Protein AF-A0AAU6X101-F1 (afdb_monomer)

pLDDT: mean 91.18, std 7.77, range [53.41, 98.38]

Solvent-accessible surface area (backbone atoms only — not comparable to full-atom values): 7707 Å² total; per-residue (Å²): 110,73,70,61,56,48,54,52,51,52,52,50,52,52,52,53,50,52,52,49,43,61,66,27,71,82,39,90,93,25,61,68,57,35,49,48,55,51,41,53,43,34,39,74,77,65,73,37,52,59,71,57,63,67,67,43,50,72,67,57,43,52,50,49,50,63,72,67,62,65,53,61,68,56,45,52,50,49,30,51,50,48,50,57,69,42,53,79,82,54,103,42,71,69,38,55,54,46,51,54,49,30,52,50,44,53,49,46,28,42,75,76,60,71,44,84,50,73,65,57,54,53,51,50,52,54,50,53,53,51,31,60,75,66,81,93

Radius of gyration: 14.91 Å; Cα contacts (8 Å, |Δi|>4): 84; chains: 1; bounding box: 44×27×40 Å

Foldseek 3Di:
DVVVVVVVVVLVVLVVLLVVLVVQLPDPPSPVVNVVSLQCCCCPPVVDGPVRQLPDFLVSLVVSCVVVVDALSVLVSVLSSLLSVCPPPDLDPSSLRSLSSSVVSQVCCCPPVVDDDPVSVVSVVVSVVVCVVNVD

Secondary structure (DSSP, 8-state):
-HHHHHHHHHHHHHHHHHHHHHHHHTSTT-HHHHHHHHHHHHHHHHS--HHHHHHS-HHHHHHHHHHHT--HHHHHHHHHHHHHHH-S--SSHHHHHHHHHHHHHHHHHHHHS----HHHHHHHHHHHHHHHHTT-

Structure (mmCIF, N/CA/C/O backbone):
data_AF-A0AAU6X101-F1
#
_entry.id   AF-A0AAU6X101-F1
#
loop_
_atom_site.group_PDB
_atom_site.id
_atom_site.type_symbol
_atom_site.label_atom_id
_atom_site.label_alt_id
_atom_site.label_comp_id
_atom_site.label_asym_id
_atom_site.label_entity_id
_atom_site.label_seq_id
_atom_site.pdbx_PDB_ins_code
_atom_site.Cartn_x
_atom_site.Cartn_y
_atom_site.Cartn_z
_atom_site.occupancy
_atom_site.B_iso_or_equiv
_atom_site.auth_seq_id
_atom_site.auth_comp_id
_atom_site.auth_asym_id
_atom_site.auth_atom_id
_atom_site.pdbx_PDB_model_num
ATOM 1 N N . MET A 1 1 ? -22.498 0.466 -20.808 1.00 53.41 1 MET A N 1
ATOM 2 C CA . MET A 1 1 ? -22.926 1.288 -19.657 1.00 53.41 1 MET A CA 1
ATOM 3 C C . MET A 1 1 ? -22.527 0.606 -18.352 1.00 53.41 1 MET A C 1
ATOM 5 O O . MET A 1 1 ? -21.504 0.989 -17.809 1.00 53.41 1 MET A O 1
ATOM 9 N N . TYR A 1 2 ? -23.143 -0.527 -17.986 1.00 58.19 2 TYR A N 1
ATOM 10 C CA . TYR A 1 2 ? -22.929 -1.242 -16.710 1.00 58.19 2 TYR A CA 1
ATOM 11 C C . TYR A 1 2 ? -21.482 -1.415 -16.198 1.00 58.19 2 TYR A C 1
ATOM 13 O O . TYR A 1 2 ? -21.230 -1.171 -15.024 1.00 58.19 2 TYR A O 1
ATOM 21 N N . ARG A 1 3 ? -20.513 -1.816 -17.036 1.00 61.78 3 ARG A N 1
ATOM 22 C CA . ARG A 1 3 ? -19.134 -2.083 -16.570 1.00 61.78 3 ARG A CA 1
ATOM 23 C C . ARG A 1 3 ? -18.333 -0.816 -16.247 1.00 61.78 3 ARG A C 1
ATOM 25 O O . ARG A 1 3 ? -17.540 -0.828 -15.316 1.00 61.78 3 ARG A O 1
ATOM 32 N N . LYS A 1 4 ? -18.543 0.271 -16.999 1.00 64.88 4 LYS A N 1
ATOM 33 C CA . LYS A 1 4 ? -17.873 1.558 -16.733 1.00 64.88 4 LYS A CA 1
ATOM 34 C C . LYS A 1 4 ? -18.431 2.213 -15.472 1.00 64.88 4 LYS A C 1
ATOM 36 O O . LYS A 1 4 ? -17.664 2.740 -14.677 1.00 64.88 4 LYS A O 1
ATOM 41 N N . ASP A 1 5 ? -19.741 2.104 -15.270 1.00 73.75 5 ASP A N 1
ATOM 42 C CA . ASP A 1 5 ? -20.410 2.655 -14.090 1.00 73.75 5 ASP A CA 1
ATOM 43 C C . ASP A 1 5 ? -19.994 1.913 -12.810 1.00 73.75 5 ASP A C 1
ATOM 45 O O . ASP A 1 5 ? -19.896 2.523 -11.750 1.00 73.75 5 ASP A O 1
ATOM 49 N N . HIS A 1 6 ? -19.713 0.608 -12.906 1.00 74.19 6 HIS A N 1
ATOM 50 C CA . HIS A 1 6 ? -19.196 -0.185 -11.789 1.00 74.19 6 HIS A CA 1
ATOM 51 C C . HIS A 1 6 ? -17.781 0.236 -11.381 1.00 74.19 6 HIS A C 1
ATOM 53 O O . HIS A 1 6 ? -17.563 0.552 -10.217 1.00 74.19 6 HIS A O 1
ATOM 59 N N . LEU A 1 7 ? -16.854 0.318 -12.343 1.00 76.62 7 LEU A N 1
ATOM 60 C CA . LEU A 1 7 ? -15.468 0.725 -12.080 1.00 76.62 7 LEU A CA 1
ATOM 61 C C . LEU A 1 7 ? -15.405 2.129 -11.467 1.00 76.62 7 LEU A C 1
ATOM 63 O O . LEU A 1 7 ? -14.720 2.352 -10.476 1.00 76.62 7 LEU A O 1
ATOM 67 N N . LEU A 1 8 ? -16.203 3.062 -11.995 1.00 82.56 8 LEU A N 1
ATOM 68 C CA . LEU A 1 8 ? -16.273 4.416 -11.452 1.00 82.56 8 LEU A CA 1
ATOM 69 C C . LEU A 1 8 ? -16.776 4.438 -10.000 1.00 82.56 8 LEU A C 1
ATOM 71 O O . LEU A 1 8 ? -16.255 5.192 -9.180 1.00 82.56 8 LEU A O 1
ATOM 75 N N . LYS A 1 9 ? -17.781 3.617 -9.671 1.00 87.12 9 LYS A N 1
ATOM 76 C CA . LYS A 1 9 ? -18.299 3.501 -8.300 1.00 87.12 9 LYS A CA 1
ATOM 77 C C . LYS A 1 9 ? -17.267 2.906 -7.348 1.00 87.12 9 LYS A C 1
ATOM 79 O O . LYS A 1 9 ? -17.146 3.382 -6.223 1.00 87.12 9 LYS A O 1
ATOM 84 N N . GLU A 1 10 ? -16.524 1.895 -7.788 1.00 84.50 10 GLU A N 1
ATOM 85 C CA . GLU A 1 10 ? -15.445 1.298 -6.997 1.00 84.50 10 GLU A CA 1
ATOM 86 C C . GLU A 1 10 ? -14.334 2.314 -6.723 1.00 84.50 10 GLU A C 1
ATOM 88 O O . GLU A 1 10 ? -13.959 2.498 -5.566 1.00 84.50 10 GLU A O 1
ATOM 93 N N . ALA A 1 11 ? -13.889 3.046 -7.747 1.00 84.69 11 ALA A N 1
ATOM 94 C CA . ALA A 1 11 ? -12.887 4.099 -7.605 1.00 84.69 11 ALA A CA 1
ATOM 95 C C . ALA A 1 11 ? -13.345 5.210 -6.642 1.00 84.69 11 ALA A C 1
ATOM 97 O O . ALA A 1 11 ? -12.595 5.628 -5.761 1.00 84.69 11 ALA A O 1
ATOM 98 N N . GLN A 1 12 ? -14.602 5.657 -6.750 1.00 87.69 12 GLN A N 1
ATOM 99 C CA . GLN A 1 12 ? -15.173 6.643 -5.826 1.00 87.69 12 GLN A CA 1
ATOM 100 C C . GLN A 1 12 ? -15.208 6.131 -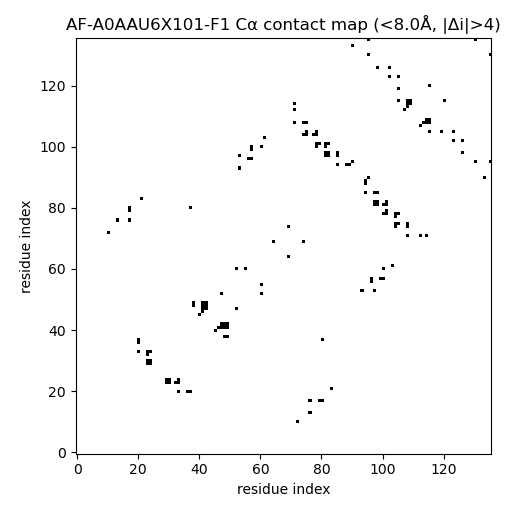4.385 1.00 87.69 12 GLN A C 1
ATOM 102 O O . GLN A 1 12 ? -14.849 6.867 -3.465 1.00 87.69 12 GLN A O 1
ATOM 107 N N . ARG A 1 13 ? -15.608 4.872 -4.182 1.00 91.38 13 ARG A N 1
ATOM 108 C CA . ARG A 1 13 ? -15.625 4.241 -2.859 1.00 91.38 13 ARG A CA 1
ATOM 109 C C . ARG A 1 13 ? -14.213 4.164 -2.268 1.00 91.38 13 ARG A C 1
ATOM 111 O O . ARG A 1 13 ? -14.032 4.531 -1.110 1.00 91.38 13 ARG A O 1
ATOM 118 N N . MET A 1 14 ? -13.218 3.752 -3.058 1.00 90.25 14 MET A N 1
ATOM 119 C CA . MET A 1 14 ? -11.815 3.701 -2.620 1.00 90.25 14 MET A CA 1
ATOM 120 C C . MET A 1 14 ? -11.293 5.096 -2.255 1.00 90.25 14 MET A C 1
ATOM 122 O O . MET A 1 14 ? -10.709 5.272 -1.190 1.00 90.25 14 MET A O 1
ATOM 126 N N . ALA A 1 15 ? -11.582 6.117 -3.064 1.00 88.19 15 ALA A N 1
ATOM 127 C CA . ALA A 1 15 ? -11.185 7.492 -2.764 1.00 88.19 15 ALA A CA 1
ATOM 128 C C . ALA A 1 15 ? -11.822 8.024 -1.465 1.00 88.19 15 ALA A C 1
ATOM 130 O O . ALA A 1 15 ? -11.141 8.635 -0.641 1.00 88.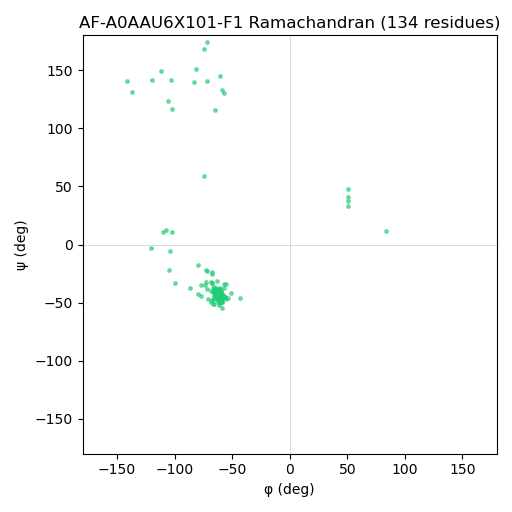19 15 ALA A O 1
ATOM 131 N N . GLN A 1 16 ? -13.115 7.763 -1.246 1.00 90.19 16 GLN A N 1
ATOM 132 C CA . GLN A 1 16 ? -13.816 8.148 -0.012 1.00 90.19 16 GLN A CA 1
ATOM 133 C C . GLN A 1 16 ? -13.220 7.466 1.223 1.00 90.19 16 GLN A C 1
ATOM 135 O O . GLN A 1 16 ? -13.069 8.090 2.273 1.00 90.19 16 GLN A O 1
ATOM 140 N N . MET A 1 17 ? -12.854 6.196 1.090 1.00 92.94 17 MET A N 1
ATOM 141 C CA . MET A 1 17 ? -12.208 5.419 2.138 1.00 92.94 17 MET A CA 1
ATOM 142 C C . MET A 1 17 ? -10.812 5.957 2.478 1.00 92.94 17 MET A C 1
ATOM 144 O O . MET A 1 17 ? -10.513 6.157 3.655 1.00 92.94 17 MET A O 1
ATOM 148 N N . ILE A 1 18 ? -9.986 6.277 1.475 1.00 90.88 18 ILE A N 1
ATOM 149 C CA . ILE A 1 18 ? -8.684 6.928 1.694 1.00 90.88 18 ILE A CA 1
ATOM 150 C C . ILE A 1 18 ? -8.865 8.278 2.397 1.00 90.88 18 ILE A C 1
ATOM 152 O O . ILE A 1 18 ? -8.182 8.552 3.382 1.00 90.88 18 ILE A O 1
ATOM 156 N N . ALA A 1 19 ? -9.825 9.099 1.960 1.00 90.44 19 ALA A N 1
ATOM 157 C CA . ALA A 1 19 ? -10.125 10.373 2.611 1.00 90.44 19 ALA A CA 1
ATOM 158 C C . ALA A 1 19 ? -10.543 10.191 4.081 1.00 90.44 19 ALA A C 1
ATOM 160 O O . ALA A 1 19 ? -10.102 10.952 4.945 1.00 90.44 19 ALA A O 1
ATOM 161 N N . LYS A 1 20 ? -11.342 9.157 4.384 1.00 90.50 20 LYS A N 1
ATOM 162 C CA . LYS A 1 20 ? -11.707 8.798 5.761 1.00 90.50 20 LYS A CA 1
ATOM 163 C C . LYS A 1 20 ? -10.466 8.448 6.586 1.00 90.50 20 LYS A C 1
ATOM 165 O O . LYS A 1 20 ? -10.294 9.000 7.667 1.00 90.50 20 LYS A O 1
ATOM 170 N N . LEU A 1 21 ? -9.587 7.586 6.075 1.00 91.12 21 LEU A N 1
ATOM 171 C CA . LEU A 1 21 ? -8.352 7.196 6.767 1.00 91.12 21 LEU A CA 1
ATOM 172 C C . LEU A 1 21 ? -7.427 8.393 7.025 1.00 91.12 21 LEU A C 1
ATOM 174 O O . LEU A 1 21 ? -6.932 8.554 8.140 1.00 91.12 21 LEU A O 1
ATOM 178 N N . LEU A 1 22 ? -7.255 9.277 6.039 1.00 88.75 22 LEU A N 1
ATOM 179 C CA . LEU A 1 22 ? -6.489 10.518 6.193 1.00 88.75 22 LEU A CA 1
ATOM 180 C C . LEU A 1 22 ? -7.077 11.431 7.277 1.00 88.75 22 LEU A C 1
ATOM 182 O O . LEU A 1 22 ? -6.330 11.999 8.073 1.00 88.75 22 LEU A O 1
ATOM 186 N N . GLY A 1 23 ? -8.407 11.549 7.328 1.00 88.75 23 GLY A N 1
ATOM 187 C CA . GLY A 1 23 ? -9.110 12.339 8.339 1.00 88.75 23 GLY A CA 1
ATOM 188 C C . GLY A 1 23 ? -9.012 11.769 9.756 1.00 88.75 23 GLY A C 1
ATOM 189 O O . GLY A 1 23 ? -9.107 12.531 10.712 1.00 88.75 23 GLY A O 1
ATOM 190 N N . LEU A 1 24 ? -8.801 10.458 9.905 1.00 88.56 24 LEU A N 1
ATOM 191 C CA . LEU A 1 24 ? -8.657 9.798 11.208 1.00 88.56 24 LEU A CA 1
ATOM 192 C C . LEU A 1 24 ? -7.219 9.825 11.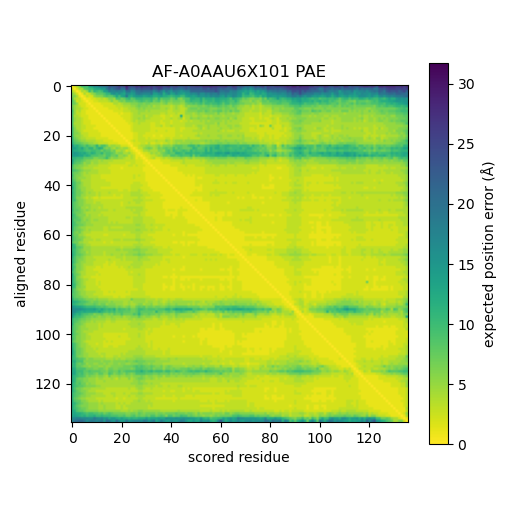731 1.00 88.56 24 LEU A C 1
ATOM 194 O O . LEU A 1 24 ? -7.004 10.015 12.923 1.00 88.56 24 LEU A O 1
ATOM 198 N N . LYS A 1 25 ? -6.234 9.670 10.844 1.00 82.25 25 LYS A N 1
ATOM 199 C CA . LYS A 1 25 ? -4.828 9.443 11.204 1.00 82.25 25 LYS A CA 1
ATOM 200 C C . LYS A 1 25 ? -4.210 10.497 12.129 1.00 82.25 25 LYS A C 1
ATOM 202 O O . LYS A 1 25 ? -3.360 10.168 12.946 1.00 82.25 25 LYS A O 1
ATOM 207 N N . ASN A 1 26 ? -4.614 11.757 11.989 1.00 77.19 26 ASN A N 1
ATOM 208 C CA . ASN A 1 26 ? -4.032 12.875 12.741 1.00 77.19 26 ASN A CA 1
ATOM 209 C C . ASN A 1 26 ? -4.915 13.342 13.909 1.00 77.19 26 ASN A C 1
ATOM 211 O O . ASN A 1 26 ? -4.670 14.406 14.479 1.00 77.19 26 ASN A O 1
ATOM 215 N N . VAL A 1 27 ? -5.961 12.584 14.248 1.00 84.38 27 VAL A N 1
ATOM 216 C CA . VAL A 1 27 ? -6.879 12.912 15.339 1.00 84.38 27 VAL A CA 1
ATOM 217 C C . VAL A 1 27 ? -6.533 12.050 16.546 1.00 84.38 27 VAL A C 1
ATOM 219 O O . VAL A 1 27 ? -6.651 10.830 16.498 1.00 84.38 27 VAL A O 1
ATOM 222 N N . ALA A 1 28 ? -6.123 12.690 17.641 1.00 81.12 28 ALA A N 1
ATOM 223 C CA . ALA A 1 28 ? -5.814 11.990 18.884 1.00 81.12 28 ALA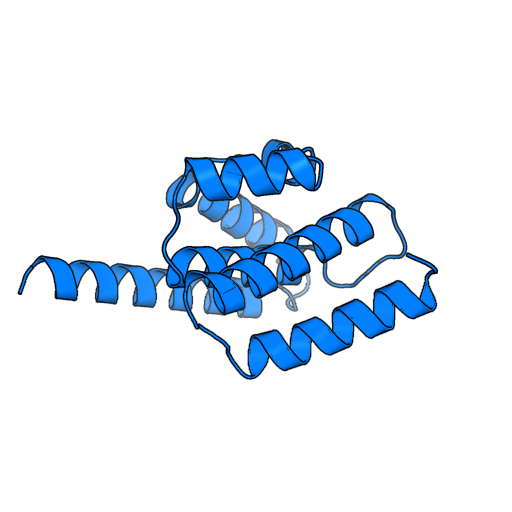 A CA 1
ATOM 224 C C . ALA A 1 28 ? -7.025 11.172 19.373 1.00 81.12 28 ALA A C 1
ATOM 226 O O . ALA A 1 28 ? -8.137 11.702 19.463 1.00 81.12 28 ALA A O 1
ATOM 227 N N . GLY A 1 29 ? -6.806 9.898 19.707 1.00 83.50 29 GLY A N 1
ATOM 228 C CA . GLY A 1 29 ? -7.856 8.988 20.173 1.00 83.50 29 GLY A CA 1
ATOM 229 C C . GLY A 1 29 ? -8.668 8.328 19.053 1.00 83.50 29 GLY A C 1
ATOM 230 O O . GLY A 1 29 ? -9.726 7.759 19.326 1.00 83.50 29 GLY A O 1
ATOM 231 N N . LYS A 1 30 ? -8.224 8.429 17.793 1.00 90.19 30 LYS A N 1
ATOM 232 C CA . LYS A 1 30 ? -8.840 7.776 16.622 1.00 90.19 30 LYS A CA 1
ATOM 233 C C . LYS A 1 30 ? -7.994 6.650 16.030 1.00 90.19 30 LYS A C 1
ATOM 235 O O . LYS A 1 30 ? -8.327 6.136 14.964 1.00 90.19 30 LYS A O 1
ATOM 240 N N . GLU A 1 31 ? -6.943 6.229 16.722 1.00 88.25 31 GLU A N 1
ATOM 241 C CA . GLU A 1 31 ? -6.027 5.177 16.285 1.00 88.25 31 GLU A CA 1
ATOM 242 C C . GLU A 1 31 ? -6.752 3.836 16.089 1.00 88.25 31 GLU A C 1
ATOM 244 O O . GLU A 1 31 ? -6.559 3.176 15.067 1.00 88.25 31 GLU A O 1
ATOM 249 N N . ASP A 1 32 ? -7.653 3.475 17.006 1.00 90.44 32 ASP A N 1
ATOM 250 C CA . ASP A 1 32 ? -8.448 2.244 16.904 1.00 90.44 32 ASP A CA 1
ATOM 251 C C . ASP A 1 32 ? -9.413 2.281 15.710 1.00 90.44 32 ASP A C 1
ATOM 253 O O . ASP A 1 32 ? -9.565 1.289 14.999 1.00 90.44 32 ASP A O 1
ATOM 257 N N . GLU A 1 33 ? -10.031 3.437 15.441 1.00 92.19 33 GLU A N 1
ATOM 258 C CA . GLU A 1 33 ? -10.926 3.606 14.290 1.00 92.19 33 GLU A CA 1
ATOM 259 C C . GLU A 1 33 ? -10.144 3.549 12.972 1.00 92.19 33 GLU A C 1
ATOM 261 O O . GLU A 1 33 ? -10.598 2.934 12.007 1.00 92.19 33 GLU A O 1
ATOM 266 N N . PHE A 1 34 ? -8.951 4.150 12.932 1.00 92.56 34 PHE A N 1
ATOM 267 C CA . PHE A 1 34 ? -8.050 4.031 11.791 1.00 92.56 34 PHE A CA 1
ATOM 268 C C . PHE A 1 34 ? -7.689 2.565 11.538 1.00 92.56 34 PHE A C 1
ATOM 270 O O . PHE A 1 34 ? -7.834 2.093 10.409 1.00 92.56 34 PHE A O 1
ATOM 277 N N . LYS A 1 35 ? -7.275 1.836 12.585 1.00 91.94 35 LYS A N 1
ATOM 278 C CA . LYS A 1 35 ? -6.921 0.417 12.487 1.00 91.94 35 LYS A CA 1
ATOM 279 C C . LYS A 1 35 ? -8.101 -0.412 11.989 1.00 91.94 35 LYS A C 1
ATOM 281 O O . LYS A 1 35 ? -7.935 -1.199 11.067 1.00 91.94 35 LYS A O 1
ATOM 286 N N . GLN A 1 36 ? -9.291 -0.195 12.542 1.00 94.25 36 GLN A N 1
ATOM 287 C CA . GLN A 1 36 ? -10.484 -0.922 12.126 1.00 94.25 36 GLN A CA 1
ATOM 288 C C . GLN A 1 36 ? -10.802 -0.689 10.645 1.00 94.25 36 GLN A C 1
ATOM 290 O O . GLN A 1 36 ? -10.991 -1.646 9.903 1.00 94.25 36 GLN A O 1
ATOM 295 N N . VAL A 1 37 ? -10.818 0.569 10.189 1.00 93.44 37 VAL A N 1
ATOM 296 C CA . VAL A 1 37 ? -11.097 0.875 8.776 1.00 93.44 37 VAL A CA 1
ATOM 297 C C . VAL A 1 37 ? -10.027 0.271 7.867 1.00 93.44 37 VAL A C 1
ATOM 299 O O . VAL A 1 37 ? -10.358 -0.230 6.796 1.00 93.44 37 VAL A O 1
ATOM 302 N N . PHE A 1 38 ? -8.762 0.297 8.281 1.00 94.56 38 PHE A N 1
ATOM 303 C CA . PHE A 1 38 ? -7.664 -0.320 7.544 1.00 94.56 38 PHE A CA 1
ATOM 304 C C . PHE A 1 38 ? -7.837 -1.843 7.415 1.00 94.56 38 PHE A C 1
ATOM 306 O O . PHE A 1 38 ? -7.783 -2.368 6.302 1.00 94.56 38 PHE A O 1
ATOM 313 N N . ASP A 1 39 ? -8.109 -2.531 8.525 1.00 95.44 39 ASP A N 1
ATOM 314 C CA . ASP A 1 39 ? -8.304 -3.985 8.567 1.00 95.44 39 ASP A CA 1
ATOM 315 C C . ASP A 1 39 ? -9.530 -4.409 7.739 1.00 95.44 39 ASP A C 1
ATOM 317 O O . ASP A 1 39 ? -9.440 -5.315 6.907 1.00 95.44 39 ASP A O 1
ATOM 321 N N . ASP A 1 40 ? -10.658 -3.709 7.905 1.00 94.75 40 ASP A N 1
ATOM 322 C CA . ASP A 1 40 ? -11.895 -3.959 7.157 1.00 94.75 40 ASP A CA 1
ATOM 323 C C . ASP A 1 40 ? -11.681 -3.764 5.650 1.00 94.75 40 ASP A C 1
ATOM 325 O O . ASP A 1 40 ? -12.222 -4.511 4.830 1.00 94.75 40 ASP A O 1
ATOM 329 N N . THR A 1 41 ? -10.871 -2.773 5.270 1.00 93.44 41 THR A N 1
ATOM 330 C CA . THR A 1 41 ? -10.518 -2.508 3.871 1.00 93.44 41 THR A CA 1
ATOM 331 C C . THR A 1 41 ? -9.705 -3.649 3.280 1.00 93.44 41 THR A C 1
ATOM 333 O O . THR A 1 41 ? -10.041 -4.151 2.208 1.00 93.44 41 THR A O 1
ATOM 336 N N . LEU A 1 42 ? -8.636 -4.074 3.960 1.00 96.00 42 LEU A N 1
ATOM 337 C CA . LEU A 1 42 ? -7.799 -5.166 3.466 1.00 96.00 42 LEU A CA 1
ATOM 338 C C . LEU A 1 42 ? -8.598 -6.460 3.331 1.00 96.00 42 LEU A C 1
ATOM 340 O O . LEU A 1 42 ? -8.504 -7.137 2.306 1.00 96.00 42 LEU A O 1
ATOM 344 N N . LEU A 1 43 ? -9.457 -6.750 4.306 1.00 96.31 43 LEU A N 1
ATOM 345 C CA . LEU A 1 43 ? -10.286 -7.943 4.264 1.00 96.31 43 LEU A CA 1
ATOM 346 C C . LEU A 1 43 ? -11.331 -7.879 3.141 1.00 96.31 43 LEU A C 1
ATOM 348 O O . LEU A 1 43 ? -11.470 -8.829 2.380 1.00 96.31 43 LEU A O 1
ATOM 352 N N . SER A 1 44 ? -12.066 -6.772 3.014 1.00 93.06 44 SER A N 1
ATOM 353 C CA . SER A 1 44 ? -13.177 -6.682 2.056 1.00 93.06 44 SER A CA 1
ATOM 354 C C . SER A 1 44 ? -12.739 -6.469 0.605 1.00 93.06 44 SER A C 1
ATOM 356 O O . SER A 1 44 ? -13.377 -7.000 -0.305 1.00 93.06 44 SER A O 1
ATOM 358 N N . ASP A 1 45 ? -11.660 -5.715 0.372 1.00 92.06 45 ASP A N 1
ATOM 359 C CA . ASP A 1 45 ? -11.248 -5.312 -0.976 1.00 92.06 45 ASP A CA 1
ATOM 360 C C . ASP A 1 45 ? -10.044 -6.083 -1.517 1.00 92.06 45 ASP A C 1
ATOM 362 O O . ASP A 1 45 ? -9.878 -6.162 -2.743 1.00 92.06 45 ASP A O 1
ATOM 366 N N . PHE A 1 46 ? -9.229 -6.666 -0.638 1.00 95.31 46 PHE A N 1
ATOM 367 C CA . PHE A 1 46 ? -8.018 -7.403 -1.003 1.00 95.31 46 PHE A CA 1
ATOM 368 C C . PHE A 1 46 ? -8.031 -8.865 -0.544 1.00 95.31 46 PHE A C 1
ATOM 370 O O . PHE A 1 46 ? -7.101 -9.591 -0.890 1.00 95.31 46 PHE A O 1
ATOM 377 N N . ASP A 1 47 ? -9.075 -9.293 0.177 1.00 96.12 47 ASP A N 1
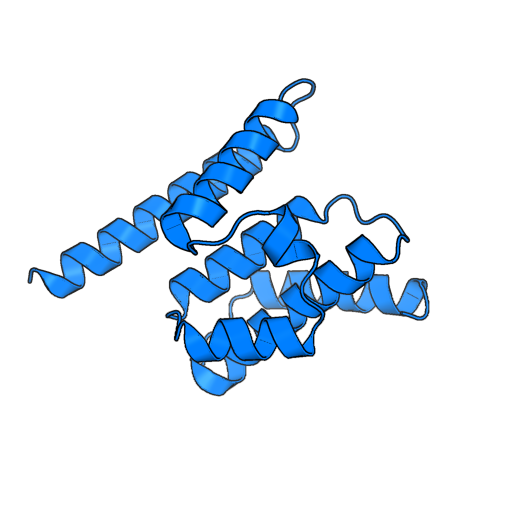ATOM 378 C CA . ASP A 1 47 ? -9.236 -10.655 0.705 1.00 96.12 47 ASP A CA 1
ATOM 379 C C . ASP A 1 47 ? -7.995 -11.138 1.476 1.00 96.12 47 ASP A C 1
ATOM 381 O O . ASP A 1 47 ? -7.522 -12.264 1.326 1.00 96.12 47 ASP A O 1
ATOM 385 N N . ILE A 1 48 ? -7.408 -10.238 2.273 1.00 97.44 48 ILE A N 1
ATOM 386 C CA . ILE A 1 48 ? -6.223 -10.526 3.084 1.00 97.44 48 ILE A CA 1
ATOM 387 C C . ILE A 1 48 ? -6.325 -9.834 4.440 1.00 97.44 48 ILE A C 1
ATOM 389 O O . ILE A 1 48 ? -6.777 -8.694 4.534 1.00 97.44 48 ILE A O 1
ATOM 393 N N . ARG A 1 49 ? -5.893 -10.509 5.511 1.00 97.19 49 ARG A N 1
ATOM 394 C CA . ARG A 1 49 ? -5.794 -9.873 6.833 1.00 97.19 49 ARG A CA 1
ATOM 395 C C . ARG A 1 49 ? -4.511 -9.056 6.951 1.00 97.19 49 ARG A C 1
ATOM 397 O O . ARG A 1 49 ? -3.489 -9.399 6.356 1.00 97.19 49 ARG A O 1
ATOM 404 N N . THR A 1 50 ? -4.539 -8.010 7.770 1.00 94.88 50 THR A N 1
ATOM 405 C CA . THR A 1 50 ? -3.379 -7.142 8.019 1.00 94.88 50 THR A CA 1
ATOM 406 C C . THR A 1 50 ? -2.150 -7.935 8.450 1.00 94.88 50 THR A C 1
ATOM 408 O O . THR A 1 50 ? -1.069 -7.750 7.896 1.00 94.88 50 THR A O 1
ATOM 411 N N . GLU A 1 51 ? -2.303 -8.874 9.382 1.00 95.19 51 GLU A N 1
ATOM 412 C CA . GLU A 1 51 ? -1.192 -9.680 9.892 1.00 95.19 51 GLU A CA 1
ATOM 413 C C . GLU A 1 51 ? -0.585 -10.568 8.798 1.00 95.19 51 GLU A C 1
ATOM 415 O O . GLU A 1 51 ? 0.633 -10.723 8.736 1.00 95.19 51 GLU A O 1
ATOM 420 N N . GLU A 1 52 ? -1.418 -11.110 7.905 1.00 96.69 52 GLU A N 1
ATOM 421 C CA . GLU A 1 52 ? -0.973 -11.929 6.773 1.00 96.69 52 GLU A CA 1
ATOM 422 C C . GLU A 1 52 ? -0.205 -11.078 5.762 1.00 96.69 52 GLU A C 1
ATOM 424 O O . GLU A 1 52 ? 0.918 -11.420 5.397 1.00 96.69 52 GLU A O 1
ATOM 429 N N . LEU A 1 53 ? -0.769 -9.933 5.364 1.00 96.94 53 LEU A N 1
ATOM 430 C CA . LEU A 1 53 ? -0.151 -9.006 4.418 1.00 96.94 53 LEU A CA 1
ATOM 431 C C . LEU A 1 53 ? 1.213 -8.512 4.913 1.00 96.94 53 LEU A C 1
ATOM 433 O O . LEU A 1 53 ? 2.175 -8.427 4.142 1.00 96.94 53 LEU A O 1
ATOM 437 N N . LEU A 1 54 ? 1.308 -8.173 6.201 1.00 94.25 54 LEU A N 1
ATOM 438 C CA . LEU A 1 54 ? 2.544 -7.686 6.804 1.00 94.25 54 LEU A CA 1
ATOM 439 C C . LEU A 1 54 ? 3.584 -8.800 6.972 1.00 94.25 54 LEU A C 1
ATOM 441 O O . LEU A 1 54 ? 4.768 -8.519 6.791 1.00 94.25 54 LEU A O 1
ATOM 445 N N . ALA A 1 55 ? 3.159 -10.045 7.210 1.00 96.12 55 ALA A N 1
ATOM 446 C CA . ALA A 1 55 ? 4.045 -11.203 7.332 1.00 96.12 55 ALA A CA 1
ATOM 447 C C . ALA A 1 55 ? 4.656 -11.679 6.003 1.00 96.12 55 ALA A C 1
ATOM 449 O O . ALA A 1 55 ? 5.697 -12.333 6.033 1.00 96.12 55 ALA A O 1
ATOM 450 N N . LEU A 1 56 ? 4.053 -11.354 4.850 1.00 97.44 56 LEU A N 1
ATOM 451 C CA . LEU A 1 56 ? 4.645 -11.674 3.545 1.00 97.44 56 LEU A CA 1
ATOM 452 C C . LEU A 1 56 ? 6.028 -11.027 3.417 1.00 97.44 56 LEU A C 1
ATOM 454 O O . LEU A 1 56 ? 6.181 -9.830 3.675 1.00 97.44 56 LEU A O 1
ATOM 458 N N . ASP A 1 57 ? 7.030 -11.776 2.967 1.00 96.94 57 ASP A N 1
ATOM 459 C CA . ASP A 1 57 ? 8.263 -11.151 2.499 1.00 96.94 57 ASP A CA 1
ATOM 460 C C . ASP A 1 57 ? 8.027 -10.442 1.148 1.00 96.94 57 ASP A C 1
ATOM 462 O O . ASP A 1 57 ? 6.935 -10.489 0.573 1.00 96.94 57 ASP A O 1
ATOM 466 N N . LEU A 1 58 ? 9.031 -9.727 0.635 1.00 97.00 58 LEU A N 1
ATOM 467 C CA . LEU A 1 58 ? 8.866 -8.956 -0.601 1.00 97.00 58 LEU A CA 1
ATOM 468 C C . LEU A 1 58 ? 8.570 -9.845 -1.823 1.00 97.00 58 LEU A C 1
ATOM 470 O O . LEU A 1 58 ? 7.852 -9.423 -2.728 1.00 97.00 58 LEU A O 1
ATOM 474 N N . LYS A 1 59 ? 9.100 -11.073 -1.850 1.00 97.56 59 LYS A N 1
ATOM 475 C CA . LYS A 1 59 ? 8.928 -12.013 -2.962 1.00 97.56 59 LYS A CA 1
ATOM 476 C C . LYS A 1 59 ? 7.540 -12.647 -2.926 1.00 97.56 59 LYS A C 1
ATOM 478 O O . LYS A 1 59 ? 6.881 -12.727 -3.961 1.00 97.56 59 LYS A O 1
ATOM 483 N N . ASP A 1 60 ? 7.085 -13.069 -1.755 1.00 98.00 60 ASP A N 1
ATOM 484 C CA . ASP A 1 60 ? 5.747 -13.626 -1.576 1.00 98.00 60 ASP A CA 1
ATOM 485 C C . ASP A 1 60 ? 4.671 -12.555 -1.782 1.00 98.00 60 ASP A C 1
ATOM 487 O O . ASP A 1 60 ? 3.618 -12.840 -2.354 1.00 98.00 60 ASP A O 1
ATOM 491 N N . PHE A 1 61 ? 4.959 -11.303 -1.414 1.00 98.38 61 PHE A N 1
ATOM 492 C CA . PHE A 1 61 ? 4.107 -10.160 -1.728 1.00 98.38 61 PHE A CA 1
ATOM 493 C C . PHE A 1 61 ? 4.001 -9.908 -3.243 1.00 98.38 61 PHE A C 1
ATOM 495 O O . PHE A 1 61 ? 2.888 -9.779 -3.749 1.00 98.38 61 PHE A O 1
ATOM 502 N N . ASP A 1 62 ? 5.114 -9.923 -3.989 1.00 97.69 62 ASP A N 1
ATOM 503 C CA . ASP A 1 62 ? 5.104 -9.831 -5.463 1.00 97.69 62 ASP A CA 1
ATOM 504 C C . ASP A 1 62 ? 4.263 -10.950 -6.105 1.00 97.69 62 ASP A C 1
ATOM 506 O O . ASP A 1 62 ? 3.420 -10.709 -6.974 1.00 97.69 62 ASP A O 1
ATOM 510 N N . LEU A 1 63 ? 4.438 -12.189 -5.636 1.00 97.56 63 LEU A N 1
ATOM 511 C CA . LEU A 1 63 ? 3.653 -13.331 -6.106 1.00 97.56 63 LEU A CA 1
ATOM 512 C C . LEU A 1 63 ? 2.163 -13.177 -5.787 1.00 97.56 63 LEU A C 1
ATOM 514 O O . LEU A 1 63 ? 1.325 -13.519 -6.623 1.00 97.56 63 LEU A O 1
ATOM 518 N N . TRP A 1 64 ? 1.822 -12.671 -4.601 1.00 98.00 64 TRP A N 1
ATOM 519 C CA . TRP A 1 64 ? 0.440 -12.401 -4.216 1.00 98.00 64 TRP A CA 1
ATOM 520 C C . TRP A 1 64 ? -0.195 -11.321 -5.105 1.00 98.00 64 TRP A C 1
ATOM 522 O O . TRP A 1 64 ? -1.304 -11.536 -5.598 1.00 98.00 64 TRP A O 1
ATOM 532 N N . LEU A 1 65 ? 0.512 -10.224 -5.404 1.00 97.38 65 LEU A N 1
ATOM 533 C CA . LEU A 1 65 ? 0.028 -9.185 -6.325 1.00 97.38 65 LEU A CA 1
ATOM 534 C C . LEU A 1 65 ? -0.270 -9.759 -7.717 1.00 97.38 65 LEU A C 1
ATOM 536 O O . LEU A 1 65 ? -1.367 -9.574 -8.248 1.00 97.38 65 LEU A O 1
ATOM 540 N N . LYS A 1 66 ? 0.675 -10.522 -8.280 1.00 93.94 66 LYS A N 1
ATOM 541 C CA . LYS A 1 66 ? 0.546 -11.131 -9.615 1.00 93.94 66 LYS A CA 1
ATOM 542 C C . LYS A 1 66 ? -0.573 -12.164 -9.691 1.00 93.94 66 LYS A C 1
ATOM 544 O O . LYS A 1 66 ? -1.282 -12.229 -10.691 1.00 93.94 66 LYS A O 1
ATOM 549 N N . ARG A 1 67 ? -0.757 -12.966 -8.637 1.00 96.12 67 ARG A N 1
ATOM 550 C CA . ARG A 1 67 ? -1.835 -13.967 -8.559 1.00 96.12 67 ARG A CA 1
ATOM 551 C C . ARG A 1 67 ? -3.219 -13.334 -8.536 1.00 96.12 67 ARG A C 1
ATOM 553 O O . ARG A 1 67 ? -4.123 -13.853 -9.184 1.00 96.12 67 ARG A O 1
ATOM 560 N N . ASN A 1 68 ? -3.376 -12.237 -7.802 1.00 95.88 68 ASN A N 1
ATOM 561 C CA . ASN A 1 68 ? -4.659 -11.550 -7.685 1.00 95.88 68 ASN A CA 1
ATOM 562 C C . ASN A 1 68 ? -4.9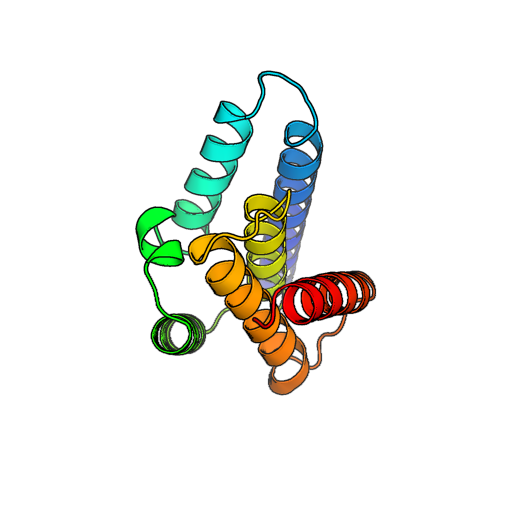74 -10.651 -8.885 1.00 95.88 68 ASN A C 1
ATOM 564 O O . ASN A 1 68 ? -6.137 -10.308 -9.086 1.00 95.88 68 ASN A O 1
ATOM 568 N N . ASN A 1 69 ? -3.965 -10.299 -9.695 1.00 93.62 69 ASN A N 1
ATOM 569 C CA . ASN A 1 69 ? -4.123 -9.523 -10.926 1.00 93.62 69 ASN A CA 1
ATOM 570 C C . ASN A 1 69 ? -4.955 -8.244 -10.703 1.00 93.62 69 ASN A C 1
ATOM 572 O O . ASN A 1 69 ? -5.931 -7.968 -11.410 1.00 93.62 69 ASN A O 1
ATOM 576 N N . PHE A 1 70 ? -4.607 -7.500 -9.649 1.00 94.12 70 PHE A N 1
ATOM 577 C CA . PHE A 1 70 ? -5.283 -6.257 -9.301 1.00 94.12 70 PHE A CA 1
ATOM 578 C C . PHE A 1 70 ? -5.158 -5.233 -10.432 1.00 94.12 70 PHE A C 1
ATOM 580 O O . PHE A 1 70 ? -4.138 -5.144 -11.110 1.00 94.12 70 PHE A O 1
ATOM 587 N N . ASN A 1 71 ? -6.205 -4.433 -10.629 1.00 92.69 71 ASN A N 1
ATOM 588 C CA . ASN A 1 71 ? -6.130 -3.305 -11.548 1.00 92.69 71 ASN A CA 1
ATOM 589 C C . ASN A 1 71 ? -5.301 -2.159 -10.936 1.00 92.69 71 ASN A C 1
ATOM 591 O O . ASN A 1 71 ? -5.026 -2.134 -9.735 1.00 92.69 71 ASN A O 1
ATOM 595 N N . ALA A 1 72 ? -4.948 -1.179 -11.767 1.00 92.56 72 ALA A N 1
ATOM 596 C CA . ALA A 1 72 ? -4.134 -0.045 -11.342 1.00 92.56 72 ALA A CA 1
ATOM 597 C C . ALA A 1 72 ? -4.751 0.742 -10.169 1.00 92.56 72 ALA A C 1
ATOM 599 O O . ALA A 1 72 ? -4.039 1.149 -9.261 1.00 92.56 72 ALA A O 1
ATOM 600 N N . GLU A 1 73 ? -6.075 0.900 -10.133 1.00 90.56 73 GLU A N 1
ATOM 601 C CA . GLU A 1 73 ? -6.771 1.615 -9.052 1.00 90.56 73 GLU A CA 1
ATOM 602 C C . GLU A 1 73 ? -6.647 0.890 -7.700 1.00 90.56 73 GLU A C 1
ATOM 604 O O . GLU A 1 73 ? -6.358 1.519 -6.680 1.00 90.56 73 GLU A O 1
ATOM 609 N N . LYS A 1 74 ? -6.806 -0.442 -7.680 1.00 93.75 74 LYS A N 1
ATOM 610 C CA . LYS A 1 74 ? -6.609 -1.256 -6.470 1.00 93.75 74 LYS A CA 1
ATOM 611 C C . LYS A 1 74 ? -5.156 -1.259 -6.020 1.00 93.75 74 LYS A C 1
ATOM 613 O O . LYS A 1 74 ? -4.900 -1.171 -4.824 1.00 93.75 74 LYS A O 1
ATOM 618 N N . LEU A 1 75 ? -4.217 -1.354 -6.958 1.00 95.94 75 LEU A N 1
ATOM 619 C CA . LEU A 1 75 ? -2.790 -1.284 -6.653 1.00 95.94 75 LEU A CA 1
ATOM 620 C C . LEU A 1 75 ? -2.423 0.074 -6.047 1.00 95.94 75 LEU A C 1
ATOM 6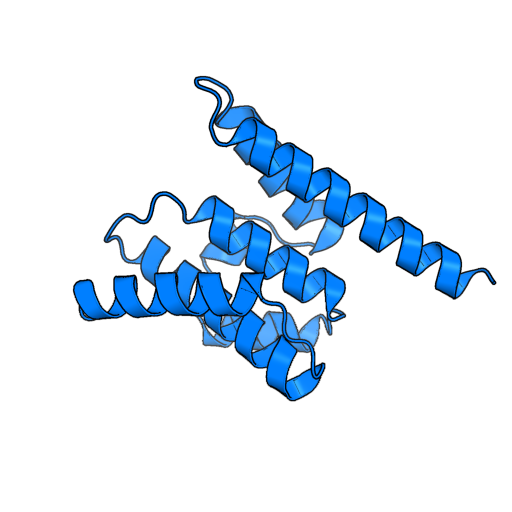22 O O . LEU A 1 75 ? -1.787 0.117 -4.998 1.00 95.94 75 LEU A O 1
ATOM 626 N N . ASP A 1 76 ? -2.879 1.176 -6.643 1.00 94.12 76 ASP A N 1
ATOM 627 C CA . ASP A 1 76 ? -2.644 2.513 -6.097 1.00 94.12 76 ASP A CA 1
ATOM 628 C C . ASP A 1 76 ? -3.237 2.648 -4.690 1.00 94.12 76 ASP A C 1
ATOM 630 O O . ASP A 1 76 ? -2.530 3.023 -3.756 1.00 94.12 76 ASP A O 1
ATOM 634 N N . THR A 1 77 ? -4.486 2.208 -4.503 1.00 94.19 77 THR A N 1
ATOM 635 C CA . THR A 1 77 ? -5.150 2.175 -3.189 1.00 94.19 77 THR A CA 1
ATOM 636 C C . THR A 1 77 ? -4.337 1.383 -2.164 1.00 94.19 77 THR A C 1
ATOM 638 O O . THR A 1 77 ? -4.100 1.874 -1.061 1.00 94.19 77 THR A O 1
ATOM 641 N N . LEU A 1 78 ? -3.856 0.187 -2.517 1.00 96.94 78 LEU A N 1
ATOM 642 C CA . LEU A 1 78 ? -3.027 -0.635 -1.634 1.00 96.94 78 LEU A CA 1
ATOM 643 C C . LEU A 1 78 ? -1.727 0.076 -1.247 1.00 96.94 78 LEU A C 1
ATOM 645 O O . LEU A 1 78 ? -1.342 0.057 -0.078 1.00 96.94 78 LEU A O 1
ATOM 649 N N . ALA A 1 79 ? -1.060 0.723 -2.204 1.00 96.56 79 ALA A N 1
ATOM 650 C CA . ALA A 1 79 ? 0.150 1.486 -1.928 1.00 96.56 79 ALA A CA 1
ATOM 651 C C . ALA A 1 79 ? -0.128 2.651 -0.968 1.00 96.56 79 ALA A C 1
ATOM 653 O O . ALA A 1 79 ? 0.648 2.859 -0.034 1.00 96.56 79 ALA A O 1
ATOM 654 N N . GLN A 1 80 ? -1.253 3.359 -1.135 1.00 94.88 80 GLN A N 1
ATOM 655 C CA . GLN A 1 80 ? -1.651 4.424 -0.211 1.00 94.88 80 GLN A CA 1
ATOM 656 C C . GLN A 1 80 ? -1.941 3.888 1.193 1.00 94.88 80 GLN A C 1
ATOM 658 O O . GLN A 1 80 ? -1.487 4.480 2.172 1.00 94.88 80 GLN A O 1
ATOM 663 N N . LEU A 1 81 ? -2.650 2.762 1.307 1.00 95.38 81 LEU A N 1
ATOM 664 C CA . LEU A 1 81 ? -2.921 2.100 2.584 1.00 95.38 81 LEU A CA 1
ATOM 665 C C . LEU A 1 81 ? -1.612 1.731 3.290 1.00 95.38 81 LEU A C 1
ATOM 667 O O . LEU A 1 81 ? -1.371 2.163 4.419 1.00 95.38 81 LEU A O 1
ATOM 671 N N . LEU A 1 82 ? -0.737 0.988 2.610 1.00 96.56 82 LEU A N 1
ATOM 672 C CA . LEU A 1 82 ? 0.554 0.570 3.151 1.00 96.56 82 LEU A CA 1
ATOM 673 C C . LEU A 1 82 ? 1.424 1.772 3.535 1.00 96.56 82 LEU A C 1
ATOM 675 O O . LEU A 1 82 ? 2.040 1.764 4.596 1.00 96.56 82 LEU A O 1
ATOM 679 N N . TYR A 1 83 ? 1.456 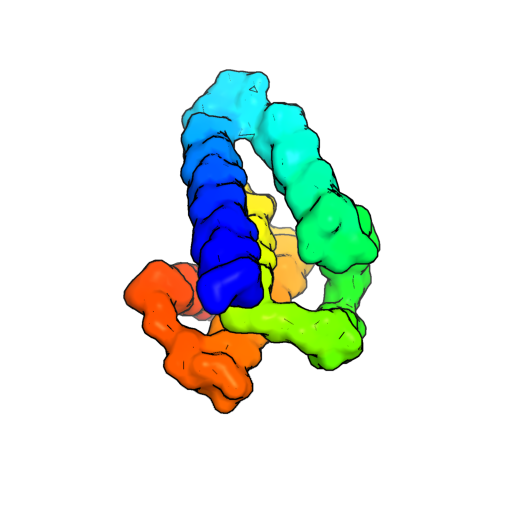2.828 2.727 1.00 96.00 83 TYR A N 1
ATOM 680 C CA . TYR A 1 83 ? 2.188 4.044 3.070 1.00 96.00 83 TYR A CA 1
ATOM 681 C C . TYR A 1 83 ? 1.620 4.702 4.337 1.00 96.00 83 TYR A C 1
ATOM 683 O O . TYR A 1 83 ? 2.365 5.025 5.262 1.00 96.00 83 TYR A O 1
ATOM 691 N N . MET A 1 84 ? 0.294 4.855 4.416 1.00 94.19 84 MET A N 1
ATOM 692 C CA . MET A 1 84 ? -0.360 5.487 5.562 1.00 94.19 84 MET A CA 1
ATOM 693 C C . MET A 1 84 ? -0.154 4.712 6.861 1.00 94.19 84 MET A C 1
ATOM 695 O O . MET A 1 84 ? 0.069 5.358 7.880 1.00 94.19 84 MET A O 1
ATOM 699 N N . HIS A 1 85 ? -0.223 3.378 6.818 1.00 93.31 85 HIS A N 1
ATOM 700 C CA . HIS A 1 85 ? -0.018 2.507 7.980 1.00 93.31 85 HIS A CA 1
ATOM 701 C C . HIS A 1 85 ? 1.434 2.510 8.473 1.00 93.31 85 HIS A C 1
ATOM 703 O O . HIS A 1 85 ? 1.679 2.368 9.665 1.00 93.31 85 HIS A O 1
ATOM 709 N N . ALA A 1 86 ? 2.404 2.677 7.570 1.00 93.62 86 ALA A N 1
ATOM 710 C CA . ALA A 1 86 ? 3.814 2.742 7.946 1.00 93.62 86 ALA A CA 1
ATOM 711 C C . ALA A 1 86 ? 4.178 4.057 8.656 1.00 93.62 86 ALA A C 1
ATOM 713 O O . ALA A 1 86 ? 5.183 4.123 9.359 1.00 93.62 86 ALA A O 1
ATOM 714 N N . GLU A 1 87 ? 3.397 5.116 8.444 1.00 91.56 87 GLU A N 1
ATOM 715 C CA . GLU A 1 87 ? 3.645 6.438 9.010 1.00 91.56 87 GLU A CA 1
ATOM 716 C C . GLU A 1 87 ? 3.120 6.572 10.458 1.00 91.56 87 GLU A C 1
ATOM 718 O O . GLU A 1 87 ? 1.991 6.170 10.742 1.00 91.56 87 GLU A O 1
ATOM 723 N N . PRO A 1 88 ? 3.868 7.242 11.356 1.00 89.19 88 PRO A N 1
ATOM 724 C CA . PRO A 1 88 ? 5.192 7.821 11.123 1.00 89.19 88 PRO A CA 1
ATOM 725 C C . PRO A 1 88 ? 6.271 6.736 11.000 1.00 89.19 88 PRO A C 1
ATOM 727 O O . PRO A 1 88 ? 6.267 5.766 11.754 1.00 89.19 88 PRO A O 1
ATOM 730 N N . PHE A 1 89 ? 7.220 6.925 10.077 1.00 90.50 89 PHE A N 1
ATOM 731 C CA . PHE A 1 89 ? 8.270 5.935 9.838 1.00 90.50 89 PHE A CA 1
ATOM 732 C C . PHE A 1 89 ? 9.177 5.793 11.062 1.00 90.50 89 PHE A C 1
ATOM 734 O O . PHE A 1 89 ? 9.894 6.721 11.442 1.00 90.50 89 PHE A O 1
ATOM 741 N N . LYS A 1 90 ? 9.161 4.606 11.668 1.00 87.44 90 LYS A N 1
ATOM 742 C CA . LYS A 1 90 ? 10.085 4.207 12.734 1.00 87.44 90 LYS A CA 1
ATOM 743 C C . LYS A 1 90 ? 11.134 3.272 12.157 1.00 87.44 90 LYS A C 1
ATOM 745 O O . LYS A 1 90 ? 10.806 2.448 11.308 1.00 87.44 90 LYS A O 1
ATOM 750 N N . ALA A 1 91 ? 12.382 3.406 12.611 1.00 80.19 91 ALA A N 1
ATOM 751 C CA . ALA A 1 91 ? 13.530 2.645 12.106 1.00 80.19 91 ALA A CA 1
ATOM 752 C C . ALA A 1 91 ? 13.512 1.193 12.611 1.00 80.19 91 ALA A C 1
ATOM 754 O O . ALA A 1 91 ? 14.410 0.737 13.312 1.00 80.19 91 ALA A O 1
ATOM 755 N N . GLU A 1 92 ? 12.440 0.487 12.278 1.00 86.56 92 GLU A N 1
ATOM 756 C CA . GLU A 1 92 ? 12.141 -0.873 12.682 1.00 86.56 92 GLU A CA 1
ATOM 757 C C . GLU A 1 92 ? 12.040 -1.737 11.421 1.00 86.56 92 GLU A C 1
ATOM 759 O O . GLU A 1 92 ? 11.499 -1.315 10.394 1.00 86.56 92 GLU A O 1
ATOM 764 N N . THR A 1 93 ? 12.548 -2.968 11.488 1.00 83.31 93 THR A N 1
ATOM 765 C CA . THR A 1 93 ? 12.544 -3.906 10.354 1.00 83.31 93 THR A CA 1
ATOM 766 C C . THR A 1 93 ? 11.164 -4.075 9.698 1.00 83.31 93 THR A C 1
ATOM 768 O O . THR A 1 93 ? 11.112 -4.064 8.466 1.00 83.31 93 THR A O 1
ATOM 771 N N . PRO A 1 94 ? 10.040 -4.167 10.444 1.00 88.75 94 PRO A N 1
ATOM 772 C CA . PRO A 1 94 ? 8.714 -4.269 9.836 1.00 88.75 94 PRO A CA 1
ATOM 773 C C . PRO A 1 94 ? 8.334 -3.049 8.986 1.00 88.75 94 PRO A C 1
ATOM 775 O O . PRO A 1 94 ? 7.767 -3.214 7.908 1.00 88.75 94 PRO A O 1
ATOM 778 N N . VAL A 1 95 ? 8.697 -1.835 9.422 1.00 92.06 95 VAL A N 1
ATOM 779 C CA . VAL A 1 95 ? 8.430 -0.599 8.668 1.00 92.06 95 VAL A CA 1
ATOM 780 C C . VAL A 1 95 ? 9.241 -0.600 7.378 1.00 92.06 95 VAL A C 1
ATOM 782 O O . VAL A 1 95 ? 8.680 -0.402 6.307 1.00 92.06 95 VAL A O 1
ATOM 785 N N . ILE A 1 96 ? 10.538 -0.910 7.441 1.00 94.06 96 ILE A N 1
ATOM 786 C CA . ILE A 1 96 ? 11.400 -1.002 6.250 1.00 94.06 96 ILE A CA 1
ATOM 787 C C . ILE A 1 96 ? 10.851 -2.021 5.242 1.00 94.06 96 ILE A C 1
ATOM 789 O O . ILE A 1 96 ? 10.780 -1.734 4.045 1.00 94.06 96 ILE A O 1
ATOM 793 N N . ALA A 1 97 ? 10.432 -3.201 5.707 1.00 94.56 97 ALA A N 1
ATOM 794 C CA . ALA A 1 97 ? 9.830 -4.217 4.847 1.00 94.56 97 ALA A CA 1
ATOM 795 C C . ALA A 1 97 ? 8.534 -3.708 4.195 1.00 94.56 97 ALA A C 1
ATOM 797 O O . ALA A 1 97 ? 8.322 -3.894 2.997 1.00 94.56 97 ALA A O 1
ATOM 798 N N . GLN A 1 98 ? 7.690 -3.011 4.957 1.00 96.25 98 GLN A N 1
ATOM 799 C CA . GLN A 1 98 ? 6.462 -2.405 4.454 1.00 96.25 98 GLN A CA 1
ATOM 800 C C . GLN A 1 98 ? 6.730 -1.313 3.404 1.00 96.25 98 GLN A C 1
ATOM 802 O O . GLN A 1 98 ? 6.048 -1.269 2.381 1.00 96.25 98 GLN A O 1
ATOM 807 N N . LEU A 1 99 ? 7.750 -0.474 3.591 1.00 97.31 99 LEU A N 1
ATOM 808 C CA . LEU A 1 99 ? 8.120 0.561 2.620 1.00 97.31 99 LEU A CA 1
ATOM 809 C C . LEU A 1 99 ? 8.645 -0.031 1.305 1.00 97.31 99 LEU A C 1
ATOM 811 O O . LEU A 1 99 ? 8.303 0.465 0.231 1.00 97.31 99 LEU A O 1
ATOM 815 N N . HIS A 1 100 ? 9.401 -1.129 1.361 1.00 97.62 100 HIS A N 1
ATOM 816 C CA . HIS A 1 100 ? 9.794 -1.866 0.158 1.00 97.62 100 HIS A CA 1
ATOM 817 C C . HIS A 1 100 ? 8.585 -2.416 -0.611 1.00 97.62 100 HIS A C 1
ATOM 819 O O . HIS A 1 100 ? 8.562 -2.343 -1.839 1.00 97.62 100 HIS A O 1
ATOM 825 N N . LYS A 1 101 ? 7.546 -2.892 0.090 1.00 98.38 101 LYS A N 1
ATOM 826 C CA . LYS A 1 101 ? 6.281 -3.304 -0.543 1.00 98.38 101 LYS A CA 1
ATOM 827 C C . LYS A 1 101 ? 5.599 -2.131 -1.255 1.00 98.38 101 LYS A C 1
ATOM 829 O O . LYS A 1 101 ? 5.162 -2.295 -2.389 1.00 98.38 101 LYS A O 1
ATOM 834 N N . VAL A 1 102 ? 5.569 -0.937 -0.651 1.00 98.19 102 VAL A N 1
ATOM 835 C CA . VAL A 1 102 ? 5.038 0.278 -1.308 1.00 98.19 102 VAL A CA 1
ATOM 836 C C . VAL A 1 102 ? 5.802 0.583 -2.601 1.00 98.19 102 VAL A C 1
ATOM 838 O O . VAL A 1 102 ? 5.190 0.807 -3.645 1.00 98.19 102 VAL A O 1
ATOM 841 N N . LEU A 1 103 ? 7.139 0.547 -2.559 1.00 98.00 103 LEU A N 1
ATOM 842 C CA . LEU A 1 103 ? 7.976 0.793 -3.738 1.00 98.00 103 LEU A CA 1
ATOM 843 C C . LEU A 1 103 ? 7.744 -0.226 -4.858 1.00 98.00 103 LEU A C 1
ATOM 845 O O . LEU A 1 103 ? 7.726 0.170 -6.026 1.00 98.00 103 LEU A O 1
ATOM 849 N N . LEU A 1 104 ? 7.544 -1.500 -4.507 1.00 97.81 104 LEU A N 1
ATOM 850 C CA . LEU A 1 104 ? 7.221 -2.553 -5.466 1.00 97.81 104 LEU A CA 1
ATOM 851 C C . LEU A 1 104 ? 5.885 -2.278 -6.164 1.00 97.81 104 LEU A C 1
ATOM 853 O O . LEU A 1 104 ? 5.805 -2.375 -7.386 1.00 97.81 104 LEU A O 1
ATOM 857 N N . VAL A 1 105 ? 4.847 -1.883 -5.420 1.00 98.00 105 VAL A N 1
ATOM 858 C CA . VAL A 1 105 ? 3.547 -1.549 -6.025 1.00 98.00 105 VAL A CA 1
ATOM 859 C C . VAL A 1 105 ? 3.674 -0.347 -6.966 1.00 98.00 105 VAL A C 1
ATOM 861 O O . VAL A 1 105 ? 3.118 -0.369 -8.063 1.00 98.00 105 VAL A O 1
ATOM 864 N N . PHE A 1 106 ? 4.452 0.678 -6.601 1.00 97.12 106 PHE A N 1
ATOM 865 C CA . PHE A 1 106 ? 4.715 1.808 -7.499 1.00 97.12 106 PHE A CA 1
ATOM 866 C C . PHE A 1 106 ? 5.455 1.395 -8.774 1.00 97.12 106 PHE A C 1
ATOM 868 O O . PHE A 1 106 ? 5.176 1.927 -9.845 1.00 97.12 106 PHE A O 1
ATOM 875 N N . GLU A 1 107 ? 6.414 0.475 -8.677 1.00 95.69 107 GLU A N 1
ATOM 876 C CA . GLU A 1 107 ? 7.101 -0.078 -9.845 1.00 95.69 107 GLU A CA 1
ATOM 877 C C . GLU A 1 107 ? 6.147 -0.874 -10.747 1.00 95.69 107 GLU A C 1
ATOM 879 O O . GLU A 1 107 ? 6.188 -0.708 -11.965 1.00 95.69 107 GLU A O 1
ATOM 884 N N . LEU A 1 108 ? 5.259 -1.680 -10.160 1.00 95.50 108 LEU A N 1
ATOM 885 C CA . LEU A 1 108 ? 4.250 -2.448 -10.887 1.00 95.50 108 LEU A CA 1
ATOM 886 C C . LEU A 1 108 ? 3.280 -1.532 -11.650 1.00 95.50 108 LEU A C 1
ATOM 888 O O . LEU A 1 108 ? 3.030 -1.733 -12.838 1.00 95.50 108 LEU A O 1
ATOM 892 N N . LEU A 1 109 ? 2.787 -0.480 -10.989 1.00 95.31 109 LEU A N 1
ATOM 893 C CA . LEU A 1 109 ? 1.932 0.543 -11.600 1.00 95.31 109 LEU A CA 1
ATOM 894 C C . LEU A 1 109 ? 2.593 1.202 -12.815 1.00 95.31 109 LEU A C 1
ATOM 896 O O . LEU A 1 109 ? 1.967 1.348 -13.865 1.00 95.31 109 LEU A O 1
ATOM 900 N N . GLU A 1 110 ? 3.865 1.566 -12.691 1.00 94.00 110 GLU A N 1
ATOM 901 C CA . GLU A 1 110 ? 4.612 2.241 -13.750 1.00 94.00 110 GLU A CA 1
ATOM 902 C C . GLU A 1 110 ? 4.912 1.305 -14.930 1.00 94.00 110 GLU A C 1
ATOM 904 O O . GLU A 1 110 ? 4.696 1.667 -16.090 1.00 94.00 110 GLU A O 1
ATOM 909 N N . LYS A 1 111 ? 5.388 0.087 -14.643 1.00 93.06 111 LYS A N 1
ATOM 910 C CA . LYS A 1 111 ? 5.861 -0.853 -15.667 1.00 93.06 111 LYS A CA 1
ATOM 911 C C . LYS A 1 111 ? 4.739 -1.597 -16.376 1.00 93.06 111 LYS A C 1
ATOM 913 O O . LYS A 1 111 ? 4.815 -1.759 -17.591 1.00 93.06 111 LYS A O 1
ATOM 918 N N . GLU A 1 112 ? 3.733 -2.059 -15.639 1.00 92.19 112 GLU A N 1
ATOM 919 C CA . GLU A 1 112 ? 2.683 -2.928 -16.187 1.00 92.19 112 GLU A CA 1
ATOM 920 C C . GLU A 1 112 ? 1.404 -2.163 -16.529 1.00 92.19 112 GLU A C 1
ATOM 922 O O . GLU A 1 112 ? 0.732 -2.491 -17.506 1.00 92.19 112 GLU A O 1
ATOM 927 N N . HIS A 1 113 ? 1.080 -1.113 -15.770 1.00 90.88 113 HIS A N 1
ATOM 928 C CA . HIS A 1 113 ? -0.138 -0.329 -15.991 1.00 90.88 113 HIS A CA 1
ATOM 929 C C . HIS A 1 113 ? 0.104 1.028 -16.657 1.00 90.88 113 HIS A C 1
ATOM 931 O O . HIS A 1 113 ? -0.865 1.716 -16.979 1.00 90.88 113 HIS A O 1
ATOM 937 N N . HIS A 1 114 ? 1.368 1.419 -16.868 1.00 90.50 114 HIS A N 1
ATOM 938 C CA . HIS A 1 114 ? 1.755 2.741 -17.376 1.00 90.50 114 HIS A CA 1
ATOM 939 C C . HIS A 1 114 ? 1.099 3.892 -16.599 1.00 90.50 114 HIS A C 1
ATOM 941 O O . HIS A 1 114 ? 0.773 4.943 -17.153 1.00 90.50 114 HIS A O 1
ATOM 947 N N . TRP A 1 115 ? 0.894 3.674 -15.299 1.00 88.56 115 TRP A N 1
ATOM 948 C CA . TRP A 1 115 ? 0.270 4.622 -14.394 1.00 88.56 115 TRP A CA 1
ATOM 949 C C . TRP A 1 115 ? 1.337 5.232 -13.494 1.00 88.56 115 TRP A C 1
ATOM 951 O O . TRP A 1 115 ? 2.009 4.536 -12.735 1.00 88.56 115 TRP A O 1
ATOM 961 N N . GLN A 1 116 ? 1.436 6.559 -13.513 1.00 83.75 116 GLN A N 1
ATOM 962 C CA . GLN A 1 116 ? 2.262 7.310 -12.578 1.00 83.75 116 GLN A CA 1
ATOM 963 C C . GLN A 1 116 ? 1.491 8.536 -12.086 1.00 83.75 116 GLN A C 1
ATOM 965 O O . GLN A 1 116 ? 0.923 9.282 -12.881 1.00 83.75 116 GLN A O 1
ATOM 970 N N . SER A 1 117 ? 1.465 8.743 -10.770 1.00 87.56 117 SER A N 1
ATOM 971 C CA . SER A 1 117 ? 0.870 9.928 -10.152 1.00 87.56 117 SER A CA 1
ATOM 972 C C . SER A 1 117 ? 1.959 10.799 -9.526 1.00 87.56 117 SER A C 1
ATOM 974 O O . SER A 1 117 ? 2.984 10.296 -9.056 1.00 87.56 117 SER A O 1
ATOM 976 N N . PHE A 1 118 ? 1.733 12.115 -9.489 1.00 89.31 118 PHE A N 1
ATOM 977 C CA . PHE A 1 118 ? 2.622 13.041 -8.775 1.00 89.31 118 PHE A CA 1
ATOM 978 C C . PHE A 1 118 ? 2.759 12.673 -7.295 1.00 89.31 118 PHE A C 1
ATOM 980 O O . PHE A 1 118 ? 3.838 12.802 -6.720 1.00 89.31 118 PHE A O 1
ATOM 987 N N . GLU A 1 119 ? 1.684 12.159 -6.700 1.00 90.31 119 GLU A N 1
ATOM 988 C CA . GLU A 1 119 ? 1.682 11.665 -5.329 1.00 90.31 119 GLU A CA 1
ATOM 989 C C . GLU A 1 119 ? 2.642 10.481 -5.144 1.00 90.31 119 GLU A C 1
ATOM 991 O O . GLU A 1 119 ? 3.479 10.514 -4.241 1.00 90.31 119 GLU A O 1
ATOM 996 N N . ASN A 1 120 ? 2.604 9.482 -6.033 1.00 93.19 120 ASN A N 1
ATOM 997 C CA . ASN A 1 120 ? 3.490 8.316 -5.957 1.00 93.19 120 ASN A CA 1
ATOM 998 C C . ASN A 1 120 ? 4.952 8.706 -6.182 1.00 93.19 120 ASN A C 1
ATOM 1000 O O . ASN A 1 120 ? 5.836 8.172 -5.515 1.00 93.19 120 ASN A O 1
ATOM 1004 N N . ILE A 1 121 ? 5.218 9.672 -7.069 1.00 93.81 121 ILE A N 1
ATOM 1005 C CA . ILE A 1 121 ? 6.566 10.227 -7.259 1.00 93.81 121 ILE A CA 1
ATOM 10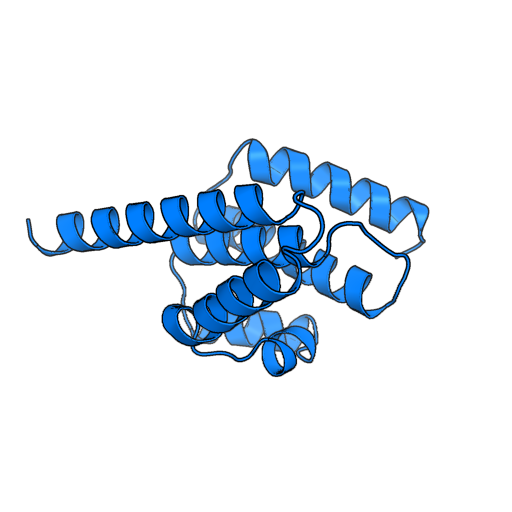06 C C . ILE A 1 121 ? 7.068 10.866 -5.957 1.00 93.81 121 ILE A C 1
ATOM 1008 O O . ILE A 1 121 ? 8.173 10.553 -5.513 1.00 93.81 121 ILE A O 1
ATOM 1012 N N . GLY A 1 122 ? 6.257 11.718 -5.322 1.00 95.69 122 GLY A N 1
ATOM 1013 C CA . GLY A 1 122 ? 6.620 12.366 -4.060 1.00 95.69 122 GLY A CA 1
ATOM 1014 C C . GLY A 1 122 ? 6.863 11.353 -2.938 1.00 95.69 122 GLY A C 1
ATOM 1015 O O . GLY A 1 122 ? 7.904 11.383 -2.283 1.00 95.69 122 GLY A O 1
ATOM 1016 N N . LYS A 1 123 ? 5.955 10.386 -2.766 1.00 96.12 123 LYS A N 1
ATOM 1017 C CA . LYS A 1 123 ? 6.086 9.318 -1.762 1.00 96.12 123 LYS A CA 1
ATOM 1018 C C . LYS A 1 123 ? 7.306 8.437 -2.012 1.00 96.12 123 LYS A C 1
ATOM 1020 O O . LYS A 1 123 ? 8.028 8.129 -1.069 1.00 96.12 123 LYS A O 1
ATOM 1025 N N . ARG A 1 124 ? 7.595 8.082 -3.271 1.00 96.75 124 ARG A N 1
ATOM 1026 C CA . ARG A 1 124 ? 8.803 7.328 -3.646 1.00 96.75 124 ARG A CA 1
ATOM 1027 C C . ARG A 1 124 ? 10.068 8.052 -3.186 1.00 96.75 124 ARG A C 1
ATOM 1029 O O . ARG A 1 124 ? 10.938 7.411 -2.604 1.00 96.75 124 ARG A O 1
ATOM 1036 N N . GLN A 1 125 ? 10.158 9.365 -3.401 1.00 96.31 125 GLN A N 1
ATOM 1037 C CA . GLN A 1 125 ? 11.312 10.160 -2.969 1.00 96.31 125 GLN A CA 1
ATOM 1038 C C . GLN A 1 125 ? 11.466 10.164 -1.444 1.00 96.31 125 GLN A C 1
ATOM 1040 O O . GLN A 1 125 ? 12.568 9.931 -0.949 1.00 96.31 125 GLN A O 1
ATOM 1045 N N . ILE A 1 126 ? 10.367 10.361 -0.706 1.00 96.56 126 ILE A N 1
ATOM 1046 C CA . ILE A 1 126 ? 10.364 10.336 0.765 1.00 96.56 126 ILE A CA 1
ATOM 1047 C C . ILE A 1 126 ? 10.839 8.969 1.278 1.00 96.56 126 ILE A C 1
ATOM 1049 O O . ILE A 1 126 ? 11.729 8.905 2.126 1.00 96.56 126 ILE A O 1
ATOM 1053 N N . ILE A 1 127 ? 10.303 7.873 0.728 1.00 96.94 127 ILE A N 1
ATOM 1054 C CA . ILE A 1 127 ? 10.703 6.511 1.103 1.00 96.94 127 ILE A CA 1
ATOM 1055 C C . ILE A 1 127 ? 12.189 6.282 0.819 1.00 96.94 127 ILE A C 1
ATOM 1057 O O . ILE A 1 127 ? 12.919 5.818 1.689 1.00 96.94 127 ILE A O 1
ATOM 1061 N N . GLN A 1 128 ? 12.656 6.608 -0.387 1.00 95.69 128 GLN A N 1
ATOM 1062 C CA . GLN A 1 128 ? 14.053 6.399 -0.774 1.00 95.69 128 GLN A CA 1
ATOM 1063 C C . GLN A 1 128 ? 15.016 7.205 0.100 1.00 95.69 128 GLN A C 1
ATOM 1065 O O . GLN A 1 128 ? 16.075 6.705 0.480 1.00 95.69 128 GLN A O 1
ATOM 1070 N N . GLN A 1 129 ? 14.651 8.444 0.441 1.00 95.00 129 GLN A N 1
ATOM 1071 C CA . GLN A 1 129 ? 15.431 9.265 1.357 1.00 95.00 129 GLN A CA 1
ATOM 1072 C C . GLN A 1 129 ? 15.509 8.625 2.746 1.00 95.00 129 GLN A C 1
ATOM 1074 O O . GLN A 1 129 ? 16.597 8.553 3.315 1.00 95.00 129 GLN A O 1
ATOM 1079 N N . TYR A 1 130 ? 14.380 8.139 3.260 1.00 95.00 130 TYR A N 1
ATOM 1080 C CA . TYR A 1 130 ? 14.308 7.462 4.548 1.00 95.00 130 TYR A CA 1
ATOM 1081 C C . TYR A 1 130 ? 15.167 6.188 4.580 1.00 95.00 130 TYR A C 1
ATOM 1083 O O . TYR A 1 130 ? 16.034 6.047 5.440 1.00 95.00 130 TYR A O 1
ATOM 1091 N N . LEU A 1 131 ? 15.000 5.295 3.602 1.00 93.50 131 LEU A N 1
ATOM 1092 C CA . LEU A 1 131 ? 15.765 4.047 3.502 1.00 93.50 131 LEU A CA 1
ATOM 1093 C C . LEU A 1 131 ? 17.278 4.313 3.430 1.00 93.50 131 LEU A C 1
ATOM 1095 O O . LEU A 1 131 ? 18.057 3.737 4.191 1.00 93.50 131 LEU A O 1
ATOM 1099 N N . LYS A 1 132 ? 17.690 5.309 2.633 1.00 93.31 132 LYS A N 1
ATOM 1100 C CA . LYS A 1 132 ? 19.090 5.746 2.548 1.00 93.31 132 LYS A CA 1
ATOM 1101 C C . LYS A 1 132 ? 19.646 6.237 3.889 1.00 93.31 132 LYS A C 1
ATOM 1103 O O . LYS A 1 132 ? 20.803 5.964 4.194 1.00 93.31 132 LYS A O 1
ATOM 1108 N N . GLN A 1 133 ? 18.862 6.972 4.679 1.00 91.00 133 GLN A N 1
ATOM 1109 C CA . GLN A 1 133 ? 19.283 7.451 6.005 1.00 91.00 133 GLN A CA 1
ATOM 1110 C C . GLN A 1 133 ? 19.464 6.310 7.015 1.00 91.00 133 GLN A C 1
ATOM 1112 O O . GLN A 1 133 ? 20.231 6.457 7.965 1.00 91.00 133 GLN A O 1
ATOM 1117 N N . HIS A 1 134 ? 18.798 5.178 6.794 1.00 86.69 134 HIS A N 1
ATOM 1118 C CA . HIS A 1 134 ? 18.806 4.024 7.688 1.00 86.69 134 HIS A CA 1
ATOM 1119 C C . HIS A 1 134 ? 19.613 2.826 7.159 1.00 86.69 134 HIS A C 1
ATOM 1121 O O . HIS A 1 134 ? 19.549 1.755 7.757 1.00 86.69 134 HIS A O 1
ATOM 1127 N N . ASN A 1 135 ? 20.418 3.011 6.101 1.00 80.94 135 ASN A N 1
ATOM 1128 C CA . ASN A 1 135 ? 21.194 1.953 5.430 1.00 80.94 135 ASN A CA 1
ATOM 1129 C C . ASN A 1 135 ? 20.343 0.722 5.066 1.00 80.94 135 ASN A C 1
ATOM 1131 O O . ASN A 1 135 ? 20.801 -0.415 5.197 1.00 80.94 135 ASN A O 1
ATOM 1135 N N . ALA A 1 136 ? 19.099 0.975 4.664 1.00 70.38 136 ALA A N 1
ATOM 1136 C CA . ALA A 1 136 ? 18.074 -0.020 4.396 1.00 70.38 136 ALA A CA 1
ATOM 1137 C C . ALA A 1 136 ? 17.666 -0.036 2.922 1.00 70.38 136 ALA A C 1
ATOM 1139 O O . ALA A 1 136 ? 17.856 0.997 2.238 1.00 70.38 136 ALA A O 1
#

Sequence (136 aa):
MYRKDHLLKEAQRMAQMIAKLLGLKNVAGKEDEFKQVFDDTLLSDFDIRTEELLALDLKDFDLWLKRNNFNAEKLDTLAQLLYMHAEPFKAETPVIAQLHKVLLVFELLEKEHHWQSFENIGKRQIIQQYLKQHNA

Nearest PDB structures (foldseek):
  7t38-assembly1_A  TM=3.293E-01  e=3.306E+00  Rattus norvegicus
  8uky-assembly1_C  TM=3.271E-01  e=8.068E+00  Homo sapiens
  6oo4-assembly1_B  TM=3.289E-01  e=7.264E+00  Oryctolagus cuniculus

Mean predicted aligned error: 4.27 Å